Protein AF-A0A2S7Y272-F1 (afdb_monomer_lite)

Radius of gyration: 26.99 Å; chains: 1; bounding box: 87×24×56 Å

Structure (mmCIF, N/CA/C/O backbone):
data_AF-A0A2S7Y272-F1
#
_entry.id   AF-A0A2S7Y272-F1
#
loop_
_atom_site.group_PDB
_atom_site.id
_atom_site.type_symbol
_atom_site.label_atom_id
_atom_site.label_alt_id
_atom_site.label_comp_id
_atom_site.label_asym_id
_atom_site.label_entity_id
_atom_site.label_seq_id
_atom_site.pdbx_PDB_ins_code
_atom_site.Cartn_x
_atom_site.Cartn_y
_atom_site.Cartn_z
_atom_site.occupancy
_atom_site.B_iso_or_equiv
_atom_site.auth_seq_id
_atom_site.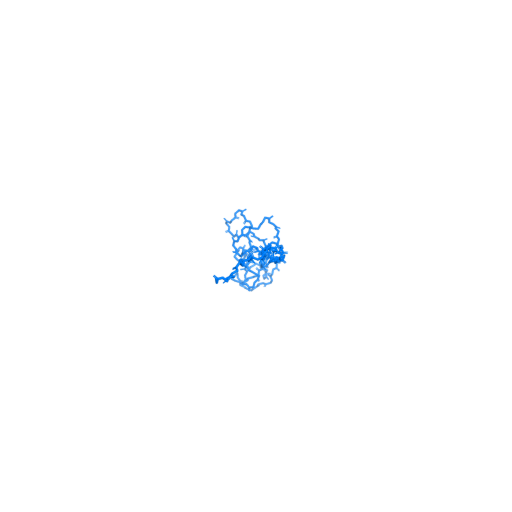auth_comp_id
_atom_site.auth_asym_id
_atom_site.auth_atom_id
_atom_site.pdbx_PDB_model_num
ATOM 1 N N . MET A 1 1 ? -71.289 -0.911 46.628 1.00 40.69 1 MET A N 1
ATOM 2 C CA . MET A 1 1 ? -70.293 -1.909 46.170 1.00 40.69 1 MET A CA 1
ATOM 3 C C . MET A 1 1 ? -69.235 -1.113 45.403 1.00 40.69 1 MET A C 1
ATOM 5 O O . MET A 1 1 ? -69.610 -0.513 44.415 1.00 40.69 1 MET A O 1
ATOM 9 N N . LYS A 1 2 ? -68.092 -0.707 45.971 1.00 40.66 2 LYS A N 1
ATOM 10 C CA . LYS A 1 2 ? -66.908 -1.428 46.493 1.00 40.66 2 LYS A CA 1
ATOM 11 C C . LYS A 1 2 ? -65.756 -1.336 45.464 1.00 40.66 2 LYS A C 1
ATOM 13 O O . LYS A 1 2 ? -65.773 -2.091 44.508 1.00 40.66 2 LYS A O 1
ATOM 18 N N . THR A 1 3 ? -64.809 -0.416 45.748 1.00 46.06 3 THR A N 1
ATOM 19 C CA . THR A 1 3 ? -63.341 -0.430 45.464 1.00 46.06 3 THR A CA 1
ATOM 20 C C . THR A 1 3 ? -62.866 -0.507 44.000 1.00 46.06 3 THR A C 1
ATOM 22 O O . THR A 1 3 ? -63.453 -1.220 43.210 1.00 46.06 3 THR A O 1
ATOM 25 N N . ALA A 1 4 ? -61.764 0.097 43.552 1.00 47.25 4 ALA A N 1
ATOM 26 C CA . ALA A 1 4 ? -60.712 0.908 44.164 1.00 47.25 4 ALA A CA 1
ATOM 27 C C . ALA A 1 4 ? -59.901 1.590 43.040 1.00 47.25 4 ALA A C 1
ATOM 29 O O . ALA A 1 4 ? -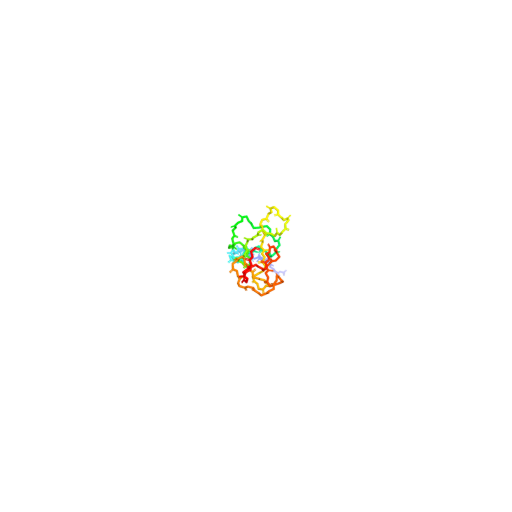59.784 1.051 41.940 1.00 47.25 4 ALA A O 1
ATOM 30 N N . SER A 1 5 ? -59.312 2.746 43.353 1.00 52.69 5 SER A N 1
ATOM 31 C CA . SER A 1 5 ? -58.218 3.363 42.598 1.00 52.69 5 SER A CA 1
ATOM 32 C C . SER A 1 5 ? -57.029 2.413 42.464 1.00 52.69 5 SER A C 1
ATOM 34 O O . SER A 1 5 ? -56.625 1.798 43.450 1.00 52.69 5 SER A O 1
ATOM 36 N N . VAL A 1 6 ? -56.399 2.381 41.289 1.00 60.59 6 VAL A N 1
ATOM 37 C CA . VAL A 1 6 ? -55.038 1.855 41.134 1.00 60.59 6 VAL A CA 1
ATOM 38 C C . VAL A 1 6 ? -54.171 2.963 40.552 1.00 60.59 6 VAL A C 1
ATOM 40 O O . VAL A 1 6 ? -54.231 3.281 39.368 1.00 60.59 6 VAL A O 1
ATOM 43 N N . PHE A 1 7 ? -53.389 3.575 41.439 1.00 53.75 7 PHE A N 1
ATOM 44 C CA . PHE A 1 7 ? -52.228 4.384 41.098 1.00 53.75 7 PHE A CA 1
ATOM 45 C C . PHE A 1 7 ? -51.163 3.449 40.524 1.00 53.75 7 PHE A C 1
ATOM 47 O O . PHE A 1 7 ? -50.577 2.659 41.263 1.00 53.75 7 PHE A O 1
ATOM 54 N N . ILE A 1 8 ? -50.909 3.524 39.218 1.00 60.97 8 ILE A N 1
ATOM 55 C CA . ILE A 1 8 ? -49.759 2.844 38.621 1.00 60.97 8 ILE A CA 1
ATOM 56 C C . ILE A 1 8 ? -48.557 3.762 38.815 1.00 60.97 8 ILE A C 1
ATOM 58 O O . ILE A 1 8 ? -48.354 4.746 38.105 1.00 60.97 8 ILE A O 1
ATOM 62 N N . ALA A 1 9 ? -47.825 3.455 39.879 1.00 54.16 9 ALA A N 1
ATOM 63 C CA . ALA A 1 9 ? -46.536 4.019 40.201 1.00 54.16 9 ALA A CA 1
ATOM 64 C C . ALA A 1 9 ? -45.485 3.615 39.158 1.00 54.16 9 ALA A C 1
ATOM 66 O O . ALA A 1 9 ? -45.482 2.486 38.678 1.00 54.16 9 ALA A O 1
ATOM 67 N N . LEU A 1 10 ? -44.598 4.576 38.888 1.00 54.22 10 LEU A N 1
ATOM 68 C CA . LEU A 1 10 ? -43.178 4.436 38.571 1.00 54.22 10 LEU A CA 1
ATOM 69 C C . LEU A 1 10 ? -42.754 3.224 37.733 1.00 54.22 10 LEU A C 1
ATOM 71 O O . LEU A 1 10 ? -42.687 2.116 38.243 1.00 54.22 10 LEU A O 1
ATOM 75 N N . LEU A 1 11 ? -42.204 3.512 36.555 1.00 55.75 11 LEU A N 1
ATOM 76 C CA . LEU A 1 11 ? -40.799 3.206 36.278 1.00 55.75 11 LEU A CA 1
ATOM 77 C C . LEU A 1 11 ? -40.273 4.267 35.313 1.00 55.75 11 LEU A C 1
ATOM 79 O O . LEU A 1 11 ? -40.546 4.247 34.115 1.00 55.75 11 LEU A O 1
ATOM 83 N N . SER A 1 12 ? -39.519 5.214 35.865 1.00 49.94 12 SER A N 1
ATOM 84 C CA . SER A 1 12 ? -38.587 6.030 35.103 1.00 49.94 12 SER A CA 1
ATOM 85 C C . SER A 1 12 ? -37.591 5.082 34.445 1.00 49.94 12 SER A C 1
ATOM 87 O O . SER A 1 12 ? -36.582 4.719 35.045 1.00 49.94 12 SER A O 1
ATOM 89 N N . ALA A 1 13 ? -37.867 4.671 33.210 1.00 47.34 13 ALA A N 1
ATOM 90 C CA . ALA A 1 13 ? -36.829 4.196 32.317 1.00 47.34 13 ALA A CA 1
ATOM 91 C C . ALA A 1 13 ? -35.997 5.423 31.935 1.00 47.34 13 ALA A C 1
ATOM 93 O O . ALA A 1 13 ? -36.109 5.979 30.845 1.00 47.34 13 ALA A O 1
ATOM 94 N N . VAL A 1 14 ? -35.170 5.876 32.882 1.00 53.59 14 VAL A N 1
ATOM 95 C CA . VAL A 1 14 ? -33.902 6.490 32.528 1.00 53.59 14 VAL A CA 1
ATOM 96 C C . VAL A 1 14 ? -33.222 5.393 31.720 1.00 53.59 14 VAL A C 1
ATOM 98 O O . VAL A 1 14 ? -32.718 4.403 32.246 1.00 53.59 14 VAL A O 1
ATOM 101 N N . ALA A 1 15 ? -33.334 5.502 30.399 1.00 47.31 15 ALA A N 1
ATOM 102 C CA . ALA A 1 15 ? -32.343 4.931 29.529 1.00 47.31 15 ALA A CA 1
ATOM 103 C C . ALA A 1 15 ? -31.058 5.632 29.958 1.00 47.31 15 ALA A C 1
ATOM 105 O O . ALA A 1 15 ? -30.732 6.726 29.499 1.00 47.31 15 ALA A O 1
ATOM 106 N N . THR A 1 16 ? -30.358 5.031 30.918 1.00 49.06 16 THR A N 1
ATOM 107 C CA . THR A 1 16 ? -28.918 5.140 30.979 1.00 49.06 16 THR A CA 1
ATOM 108 C C . THR A 1 16 ? -28.469 4.609 29.629 1.00 49.06 16 THR A C 1
ATOM 110 O O . THR A 1 16 ? -28.207 3.418 29.463 1.00 49.06 16 THR A O 1
ATOM 113 N N . ALA A 1 17 ? -28.444 5.494 28.632 1.00 38.38 17 ALA A N 1
ATOM 114 C CA . ALA A 1 17 ? -27.459 5.437 27.584 1.00 38.38 17 ALA A CA 1
ATOM 115 C C . ALA A 1 17 ? -26.136 5.526 28.334 1.00 38.38 17 ALA A C 1
ATOM 117 O O . ALA A 1 17 ? -25.566 6.597 28.514 1.00 38.38 17 ALA A O 1
ATOM 118 N N . SER A 1 18 ? -25.719 4.393 28.898 1.00 47.53 18 SER A N 1
ATOM 119 C CA . SER A 1 18 ? -24.334 4.138 29.185 1.00 47.53 18 SER A CA 1
ATOM 120 C C . SER A 1 18 ? -23.656 4.472 27.866 1.00 47.53 18 SER A C 1
ATOM 122 O O . SER A 1 18 ? -23.972 3.814 26.868 1.00 47.53 18 SER A O 1
ATOM 124 N N . PRO A 1 19 ? -22.774 5.482 27.793 1.00 45.25 19 PRO A N 1
ATOM 125 C CA . PRO A 1 19 ? -21.764 5.459 26.767 1.00 45.25 19 PRO A CA 1
ATOM 126 C C . PRO A 1 19 ? -20.905 4.257 27.148 1.00 45.25 19 PRO A C 1
ATOM 128 O O . PRO A 1 19 ? -19.873 4.377 27.804 1.00 45.25 19 PRO A O 1
ATOM 131 N N . ALA A 1 20 ? -21.393 3.060 26.813 1.00 42.38 20 ALA A N 1
ATOM 132 C CA . ALA A 1 20 ? -20.527 1.970 26.477 1.00 42.38 20 ALA A CA 1
ATOM 133 C C . ALA A 1 20 ? -19.686 2.580 25.367 1.00 42.38 20 ALA A C 1
ATOM 135 O O . ALA A 1 20 ? -20.125 2.743 24.231 1.00 42.38 20 ALA A O 1
ATOM 136 N N . LEU A 1 21 ? -18.526 3.072 25.785 1.00 43.25 21 LEU A N 1
ATOM 137 C CA . LEU A 1 21 ? -17.353 3.255 24.977 1.00 43.25 21 LEU A CA 1
ATOM 138 C C . LEU A 1 21 ? -17.055 1.873 24.393 1.00 43.25 21 LEU A C 1
ATOM 140 O O . LEU A 1 21 ? -16.073 1.230 24.746 1.00 43.25 21 LEU A O 1
ATOM 144 N N . GLU A 1 22 ? -17.898 1.426 23.465 1.00 42.38 22 GLU A N 1
ATOM 145 C CA . GLU A 1 22 ? -17.416 0.803 22.256 1.00 42.38 22 GLU A CA 1
ATOM 146 C C . GLU A 1 22 ? -16.582 1.895 21.601 1.00 42.38 22 GLU A C 1
ATOM 148 O O . GLU A 1 22 ? -16.977 2.600 20.673 1.00 42.38 22 GLU A O 1
ATOM 153 N N . LEU A 1 23 ? -15.373 2.046 22.133 1.00 44.59 23 LEU A N 1
ATOM 154 C CA . LEU A 1 23 ? -14.225 2.415 21.354 1.00 44.59 23 LEU A CA 1
ATOM 155 C C . LEU A 1 23 ? -14.016 1.243 20.378 1.00 44.59 23 LEU A C 1
ATOM 157 O O . LEU A 1 23 ? -12.992 0.567 20.419 1.00 44.59 23 LEU A O 1
ATOM 161 N N . GLU A 1 24 ? -15.018 0.972 19.522 1.00 44.09 24 GLU A N 1
ATOM 162 C CA . GLU A 1 24 ? -14.801 0.456 18.184 1.00 44.09 24 GLU A CA 1
ATOM 163 C C . GLU A 1 24 ? -13.631 1.297 17.726 1.00 44.09 24 GLU A C 1
ATOM 165 O O . GLU A 1 24 ? -13.727 2.530 17.656 1.00 44.09 24 GLU A O 1
ATOM 170 N N . ARG A 1 25 ? -12.470 0.665 17.595 1.00 49.66 25 ARG A N 1
ATOM 171 C CA . ARG A 1 25 ? -11.301 1.319 17.045 1.00 49.66 25 ARG A CA 1
ATOM 172 C C . ARG A 1 25 ? -11.764 1.664 15.637 1.00 49.66 25 ARG A C 1
ATOM 174 O O . ARG A 1 25 ? -11.745 0.789 14.782 1.00 49.66 25 ARG A O 1
ATOM 181 N N . ARG A 1 26 ? -12.334 2.867 15.456 1.00 61.59 26 ARG A N 1
ATOM 182 C CA . ARG A 1 26 ? -12.893 3.364 14.198 1.00 61.59 26 ARG A CA 1
ATOM 183 C C . ARG A 1 26 ? -11.704 3.550 13.294 1.00 61.59 26 ARG A C 1
ATOM 185 O O . ARG A 1 26 ? -11.125 4.627 13.204 1.00 61.59 26 ARG A O 1
ATOM 192 N N . CYS A 1 27 ? -11.271 2.433 12.755 1.00 74.50 27 CYS A N 1
ATOM 193 C CA . CYS A 1 27 ? -10.226 2.378 11.796 1.00 74.50 27 CYS A CA 1
ATOM 194 C C . CYS A 1 27 ? -10.891 2.599 10.438 1.00 74.50 27 CYS A C 1
ATOM 196 O O . CYS A 1 27 ? -12.015 2.177 10.168 1.00 74.50 27 CYS A O 1
ATOM 198 N N . LEU A 1 28 ? -10.222 3.379 9.618 1.00 82.88 28 LEU A N 1
ATOM 199 C CA . LEU A 1 28 ? -10.554 3.675 8.252 1.00 82.88 28 LEU A CA 1
ATOM 200 C C . LEU A 1 28 ? -10.384 2.380 7.457 1.00 82.88 28 LEU A C 1
ATOM 202 O O . LEU A 1 28 ? -9.329 1.735 7.507 1.00 82.88 28 LEU A O 1
ATOM 206 N N . ALA A 1 29 ? -11.446 2.002 6.752 1.00 79.25 29 ALA A N 1
ATOM 207 C CA . ALA A 1 29 ? -11.428 0.872 5.839 1.00 79.25 29 ALA A CA 1
ATOM 208 C C . ALA A 1 29 ? -10.465 1.141 4.674 1.00 79.25 29 ALA A C 1
ATOM 210 O O . ALA A 1 29 ? -10.194 2.298 4.332 1.00 79.25 29 ALA A O 1
ATOM 211 N N . ASP A 1 30 ? -9.985 0.082 4.030 1.00 79.50 30 ASP A N 1
ATOM 212 C CA . ASP A 1 30 ? -9.146 0.207 2.840 1.00 79.50 30 ASP A CA 1
ATOM 213 C C . ASP A 1 30 ? -9.830 1.035 1.742 1.00 79.50 30 ASP A C 1
ATOM 215 O O . ASP A 1 30 ? -11.048 1.008 1.567 1.00 79.50 30 ASP A O 1
ATOM 219 N N . GLY A 1 31 ? -9.038 1.829 1.026 1.00 74.62 31 GLY A N 1
ATOM 220 C CA . GLY A 1 31 ? -9.508 2.811 0.050 1.00 74.62 31 GLY A CA 1
ATOM 221 C C . GLY A 1 31 ? -9.998 4.129 0.657 1.00 74.62 31 GLY A C 1
ATOM 222 O O . GLY A 1 31 ? -10.207 5.087 -0.085 1.00 74.62 31 GLY A O 1
ATOM 223 N N . THR A 1 32 ? -10.135 4.224 1.983 1.00 83.38 32 THR A N 1
ATOM 224 C CA . THR A 1 32 ? -10.486 5.486 2.652 1.00 83.38 32 THR A CA 1
ATOM 225 C C . THR A 1 32 ? -9.266 6.389 2.754 1.00 83.38 32 THR A C 1
ATOM 227 O O . THR A 1 32 ? -8.174 5.922 3.080 1.00 83.38 32 THR A O 1
ATOM 230 N N . GLU A 1 33 ? -9.444 7.688 2.508 1.00 84.75 33 GLU A N 1
ATOM 231 C CA . GLU A 1 33 ? -8.377 8.670 2.683 1.00 84.75 33 GLU A CA 1
ATOM 232 C C . GLU A 1 33 ? -7.890 8.687 4.133 1.00 84.75 33 GLU A C 1
ATOM 234 O O . GLU A 1 33 ? -8.660 8.886 5.071 1.00 84.75 33 GLU A O 1
ATOM 239 N N . CYS A 1 34 ? -6.589 8.500 4.300 1.00 82.56 34 CYS A N 1
ATOM 240 C CA . CYS A 1 34 ? -5.908 8.619 5.571 1.00 82.56 34 CYS A CA 1
ATOM 241 C C . CYS A 1 34 ? -4.998 9.844 5.481 1.00 82.56 34 CYS A C 1
ATOM 243 O O . CYS A 1 34 ? -4.146 9.947 4.600 1.00 82.56 34 CYS A O 1
ATOM 245 N N . ALA A 1 35 ? -5.144 10.800 6.397 1.00 81.50 35 ALA A N 1
ATOM 246 C CA . ALA A 1 35 ? -4.412 12.072 6.364 1.00 81.50 35 ALA A CA 1
ATOM 247 C C . ALA A 1 35 ? -2.923 11.929 6.775 1.00 81.50 35 ALA A C 1
ATOM 249 O O . ALA A 1 35 ? -2.360 12.774 7.469 1.00 81.50 35 ALA A O 1
ATOM 250 N N . GLY A 1 36 ? -2.273 10.824 6.395 1.00 69.69 36 GLY A N 1
ATOM 251 C CA . GLY A 1 36 ? -0.915 10.458 6.795 1.00 69.69 36 GLY A CA 1
ATOM 252 C C . GLY A 1 36 ? -0.814 9.743 8.142 1.00 69.69 36 GLY A C 1
ATOM 253 O O . GLY A 1 36 ? 0.297 9.519 8.619 1.00 69.69 36 GLY A O 1
ATOM 254 N N . ARG A 1 37 ? -1.937 9.373 8.765 1.00 74.38 37 ARG A N 1
ATOM 255 C CA . ARG A 1 37 ? -1.964 8.686 10.060 1.00 74.38 37 ARG A CA 1
ATOM 256 C C . ARG A 1 37 ? -2.189 7.190 9.857 1.00 74.38 37 ARG A C 1
ATOM 258 O O . ARG A 1 37 ? -3.309 6.738 9.666 1.00 74.38 37 ARG A O 1
ATOM 265 N N . ILE A 1 38 ? -1.107 6.418 9.925 1.00 69.81 38 ILE A N 1
ATOM 266 C CA . ILE A 1 38 ? -1.122 4.956 9.723 1.00 69.81 38 ILE A CA 1
ATOM 267 C C . ILE A 1 38 ? -2.075 4.267 10.709 1.00 69.81 38 ILE A C 1
ATOM 269 O O . ILE A 1 38 ? -2.811 3.369 10.323 1.00 69.81 38 ILE A O 1
ATOM 273 N N . PHE A 1 39 ? -2.098 4.729 11.963 1.00 73.25 39 PHE A N 1
ATOM 274 C CA . PHE A 1 39 ? -2.918 4.156 13.036 1.00 73.25 39 PHE A CA 1
ATOM 275 C C . PHE A 1 39 ? -4.419 4.400 12.863 1.00 73.25 39 PHE A C 1
ATOM 277 O O . PHE A 1 39 ? -5.212 3.825 13.607 1.00 73.25 39 PHE A O 1
ATOM 284 N N . GLU A 1 40 ? -4.804 5.273 11.928 1.00 77.44 40 GLU A N 1
ATOM 285 C CA . GLU A 1 40 ? -6.203 5.456 11.569 1.00 77.44 40 GLU A CA 1
ATOM 286 C C . GLU A 1 40 ? -6.668 4.354 10.621 1.00 77.44 40 GLU A C 1
ATOM 288 O O . GLU A 1 40 ? -7.854 4.106 10.598 1.00 77.44 40 GLU A O 1
ATOM 293 N N . CYS A 1 41 ? -5.796 3.644 9.901 1.00 82.62 41 CYS A N 1
ATOM 294 C CA . CYS A 1 41 ? -6.191 2.565 8.990 1.00 82.62 41 CYS A CA 1
ATOM 295 C C . CYS A 1 41 ? -6.359 1.224 9.709 1.00 82.62 41 CYS A C 1
ATOM 297 O O . CYS A 1 41 ? -5.526 0.865 10.540 1.00 82.62 41 CYS A O 1
ATOM 299 N N . CYS A 1 42 ? -7.378 0.436 9.341 1.00 82.06 42 CYS A N 1
ATOM 300 C CA . CYS A 1 42 ? -7.567 -0.916 9.902 1.00 82.06 42 CYS A CA 1
ATOM 301 C C . CYS A 1 42 ? -6.382 -1.834 9.593 1.00 82.06 42 CYS A C 1
ATOM 303 O O . CYS A 1 42 ? -6.003 -2.679 10.398 1.00 82.06 42 CYS A O 1
ATOM 305 N N . SER A 1 43 ? -5.774 -1.590 8.441 1.00 74.81 43 SER A N 1
ATOM 306 C CA . SER A 1 43 ? -4.619 -2.298 7.907 1.00 74.81 43 SER A CA 1
ATOM 307 C C . SER A 1 43 ? -3.288 -1.765 8.445 1.00 74.81 43 SER A C 1
ATOM 309 O O . SER A 1 43 ? -2.238 -2.312 8.128 1.00 74.81 43 SER A O 1
ATOM 311 N N . GLU A 1 44 ? -3.311 -0.685 9.239 1.00 78.12 44 GLU A N 1
ATOM 312 C CA . GLU A 1 44 ? -2.133 0.044 9.739 1.00 78.12 44 GLU A CA 1
ATOM 313 C C . GLU A 1 44 ? -1.185 0.542 8.630 1.00 78.12 44 GLU A C 1
ATOM 315 O O . GLU A 1 44 ? -0.000 0.790 8.852 1.00 78.12 44 GLU A O 1
ATOM 320 N N . VAL A 1 45 ? -1.703 0.723 7.417 1.00 79.88 45 VAL A N 1
ATOM 321 C CA . VAL A 1 45 ? -0.950 1.202 6.257 1.00 79.88 45 VAL A CA 1
ATOM 322 C C . VAL A 1 45 ? -1.688 2.385 5.667 1.00 79.88 45 VAL A C 1
ATOM 324 O O . VAL A 1 45 ? -2.854 2.269 5.315 1.00 79.88 45 VAL A O 1
ATOM 327 N N . CYS A 1 46 ? -0.988 3.508 5.533 1.00 82.06 46 CYS A N 1
ATOM 328 C CA . CYS A 1 46 ? -1.501 4.731 4.934 1.00 82.06 46 CYS A CA 1
ATOM 329 C C . CYS A 1 46 ? -0.509 5.235 3.882 1.00 82.06 46 CYS A C 1
ATOM 331 O O . CYS A 1 46 ? 0.553 5.759 4.235 1.00 82.06 46 CYS A O 1
ATOM 333 N N . GLN A 1 47 ? -0.816 5.062 2.596 1.00 80.94 47 GLN A N 1
ATOM 334 C CA . GLN A 1 47 ? 0.137 5.333 1.513 1.00 80.94 47 GLN A CA 1
ATOM 335 C C . GLN A 1 47 ? -0.561 5.881 0.257 1.00 80.94 47 GLN A C 1
ATOM 337 O O . GLN A 1 47 ? -1.781 5.823 0.135 1.00 80.94 47 GLN A O 1
ATOM 342 N N . TRP A 1 48 ? 0.210 6.502 -0.642 1.00 79.50 48 TRP A N 1
ATOM 343 C CA . TRP A 1 48 ? -0.282 7.021 -1.920 1.00 79.50 48 TRP A CA 1
ATOM 344 C C . TRP A 1 48 ? -0.457 5.889 -2.939 1.00 79.50 48 TRP A C 1
ATOM 346 O O . TRP A 1 48 ? 0.547 5.268 -3.295 1.00 79.50 48 TRP A O 1
ATOM 356 N N . PRO A 1 49 ? -1.681 5.648 -3.443 1.00 71.12 49 PRO A N 1
ATOM 357 C CA . PRO A 1 49 ? -1.878 4.830 -4.630 1.00 71.12 49 PRO A CA 1
ATOM 358 C C . PRO A 1 49 ? -1.360 5.534 -5.902 1.00 71.12 49 PRO A C 1
ATOM 360 O O . PRO A 1 49 ? -1.279 6.764 -5.956 1.00 71.12 49 PRO A O 1
ATOM 363 N N . VAL A 1 50 ? -1.060 4.771 -6.961 1.00 61.81 50 VAL A N 1
ATOM 364 C CA . VAL A 1 50 ? -0.545 5.295 -8.236 1.00 61.81 50 VAL A CA 1
ATOM 365 C C . VAL A 1 50 ? -1.574 6.212 -8.827 1.00 61.81 50 VAL A C 1
ATOM 367 O O . VAL A 1 50 ? -2.734 5.838 -8.969 1.00 61.81 50 VAL A O 1
ATOM 370 N N . GLY A 1 51 ? -1.130 7.395 -9.231 1.00 69.94 51 GLY A N 1
ATOM 371 C CA . GLY A 1 51 ? -2.013 8.357 -9.873 1.00 69.94 51 GLY A CA 1
ATOM 372 C C . GLY A 1 51 ? -3.002 9.011 -8.910 1.00 69.94 51 GLY A C 1
ATOM 373 O O . GLY A 1 51 ? -3.836 9.788 -9.366 1.00 69.94 51 GLY A O 1
ATOM 374 N N . SER A 1 52 ? -2.891 8.761 -7.602 1.00 73.50 52 SER A N 1
ATOM 375 C CA . SER A 1 52 ? -3.640 9.488 -6.582 1.00 73.50 52 SER A CA 1
ATOM 376 C C . SER A 1 52 ? -2.800 10.596 -5.963 1.00 73.50 52 SER A C 1
ATOM 378 O O . SER A 1 52 ? -1.617 10.440 -5.666 1.00 73.50 52 SER A O 1
ATOM 380 N N . SER A 1 53 ? -3.444 11.733 -5.719 1.00 82.25 53 SER A N 1
ATOM 381 C CA . SER A 1 53 ? -2.882 12.855 -4.959 1.00 82.25 53 SER A CA 1
ATOM 382 C C . SER A 1 53 ? -3.077 12.707 -3.445 1.00 82.25 53 SER A C 1
ATOM 384 O O . SER A 1 53 ? -2.464 13.444 -2.671 1.00 82.25 53 SER A O 1
ATOM 386 N N . VAL A 1 54 ? -3.900 11.746 -3.019 1.00 79.69 54 VAL A N 1
ATOM 387 C CA . VAL A 1 54 ? -4.275 11.502 -1.621 1.00 79.69 54 VAL A CA 1
ATOM 388 C C . VAL A 1 54 ? -3.703 10.182 -1.111 1.00 79.69 54 VAL A C 1
ATOM 390 O O . VAL A 1 54 ? -3.530 9.230 -1.873 1.00 79.69 54 VAL A O 1
ATOM 393 N N . ARG A 1 55 ? -3.402 10.125 0.190 1.00 82.81 55 ARG A N 1
ATOM 394 C CA . ARG A 1 55 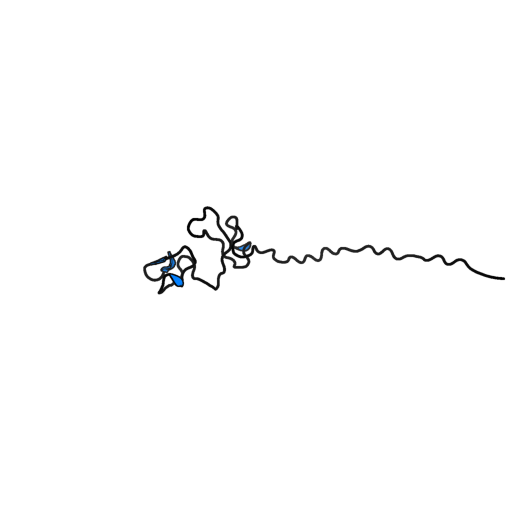? -3.027 8.879 0.869 1.00 82.81 55 ARG A CA 1
ATOM 395 C C . ARG A 1 55 ? -4.287 8.133 1.268 1.00 82.81 55 ARG A C 1
ATOM 397 O O . ARG A 1 55 ? -5.213 8.751 1.778 1.00 82.81 55 ARG A O 1
ATOM 404 N N . VAL A 1 56 ? -4.307 6.821 1.087 1.00 84.75 56 VAL A N 1
ATOM 405 C CA . VAL A 1 56 ? -5.435 5.977 1.493 1.00 84.75 56 VAL A CA 1
ATOM 406 C C . VAL A 1 56 ? -4.960 4.789 2.316 1.00 84.75 56 VAL A C 1
ATOM 408 O O . VAL A 1 56 ? -3.779 4.426 2.288 1.00 84.75 56 VAL A O 1
ATOM 411 N N . CYS A 1 57 ? -5.888 4.198 3.056 1.00 84.50 57 CYS A N 1
ATOM 412 C CA . CYS A 1 57 ? -5.672 2.927 3.720 1.00 84.50 57 CYS A CA 1
ATOM 413 C C . CYS A 1 57 ? -5.575 1.804 2.691 1.00 84.50 57 CYS A C 1
ATOM 415 O O . CYS A 1 57 ? -6.360 1.772 1.744 1.00 84.50 57 CYS A O 1
ATOM 417 N N . ILE A 1 58 ? -4.604 0.910 2.841 1.00 77.19 58 ILE A N 1
ATOM 418 C CA . ILE A 1 58 ? -4.388 -0.202 1.905 1.00 77.19 58 ILE A CA 1
ATOM 419 C C . ILE A 1 58 ? -4.144 -1.481 2.713 1.00 77.19 58 ILE A C 1
ATOM 421 O O . ILE A 1 58 ? -3.482 -1.402 3.751 1.00 77.19 58 ILE A O 1
ATOM 425 N N . PRO A 1 59 ? -4.648 -2.649 2.279 1.00 70.69 59 PRO A N 1
ATOM 426 C CA . PRO A 1 59 ? -4.542 -3.869 3.060 1.00 70.69 59 PRO A CA 1
ATOM 427 C C . PRO A 1 59 ? -3.079 -4.297 3.173 1.00 70.69 59 PRO A C 1
ATOM 429 O O . PRO A 1 59 ? -2.309 -4.212 2.216 1.00 70.69 59 PRO A O 1
ATOM 432 N N . ARG A 1 60 ? -2.690 -4.754 4.366 1.00 66.31 60 ARG A N 1
ATOM 433 C CA . ARG A 1 60 ? -1.315 -5.176 4.666 1.00 66.31 60 ARG A CA 1
ATOM 434 C C . ARG A 1 60 ? -0.966 -6.536 4.053 1.00 66.31 60 ARG A C 1
ATOM 436 O O . ARG A 1 60 ? 0.207 -6.803 3.814 1.00 66.31 60 ARG A O 1
ATOM 443 N N . ASP A 1 61 ? -1.970 -7.381 3.831 1.00 63.75 61 ASP A N 1
ATOM 444 C CA . ASP A 1 61 ? -1.794 -8.807 3.529 1.00 63.75 61 ASP A CA 1
ATOM 445 C C . ASP A 1 61 ? -1.803 -9.159 2.033 1.00 63.75 61 ASP A C 1
ATOM 447 O O . ASP A 1 61 ? -1.321 -10.227 1.663 1.00 63.75 61 ASP A O 1
ATOM 451 N N . ASP A 1 62 ? -2.269 -8.275 1.149 1.00 64.88 62 ASP A N 1
ATOM 452 C CA . ASP A 1 62 ? -2.336 -8.584 -0.289 1.00 64.88 62 ASP A CA 1
ATOM 453 C C . ASP A 1 62 ? -1.069 -8.203 -1.062 1.00 64.88 62 ASP A C 1
ATOM 455 O O . ASP A 1 62 ? -0.917 -8.561 -2.233 1.00 64.88 62 ASP A O 1
ATOM 459 N N . CYS A 1 63 ? -0.151 -7.458 -0.439 1.00 72.38 63 CYS A N 1
ATOM 460 C CA . CYS A 1 63 ? 0.983 -6.899 -1.155 1.00 72.38 63 CYS A CA 1
ATOM 461 C C . CYS A 1 63 ? 2.103 -6.358 -0.250 1.00 72.38 63 CYS A C 1
ATOM 463 O O . CYS A 1 63 ? 1.918 -6.023 0.917 1.00 72.38 63 CYS A O 1
ATOM 465 N N . LYS A 1 64 ? 3.308 -6.249 -0.808 1.00 82.00 64 LYS A N 1
ATOM 466 C CA . LYS A 1 64 ? 4.524 -5.789 -0.136 1.00 82.00 64 LYS A CA 1
ATOM 467 C C . LYS A 1 64 ? 4.697 -4.283 -0.308 1.00 82.00 64 LYS A C 1
ATOM 469 O O . LYS A 1 64 ? 4.671 -3.756 -1.421 1.00 82.00 64 LYS A O 1
ATOM 474 N N . LEU A 1 65 ? 4.891 -3.598 0.813 1.00 75.19 65 LEU A N 1
ATOM 475 C CA . LEU A 1 65 ? 5.094 -2.150 0.881 1.00 75.19 65 LEU A CA 1
ATOM 476 C C . LEU A 1 65 ? 6.508 -1.751 0.442 1.00 75.19 65 LEU A C 1
ATOM 478 O O . LEU A 1 65 ? 7.355 -2.602 0.179 1.00 75.19 65 LEU A O 1
ATOM 482 N N . TRP A 1 66 ? 6.768 -0.443 0.382 1.00 80.06 66 TRP A N 1
ATOM 483 C CA . TRP A 1 66 ? 8.057 0.108 -0.040 1.00 80.06 66 TRP A CA 1
ATOM 484 C C . TRP A 1 66 ? 9.207 -0.447 0.819 1.00 80.06 66 TRP A C 1
ATOM 486 O O . TRP A 1 66 ? 9.120 -0.447 2.047 1.00 80.06 66 TRP A O 1
ATOM 496 N N . GLY A 1 67 ? 10.264 -0.950 0.175 1.00 76.56 67 GLY A N 1
ATOM 497 C CA . GLY A 1 67 ? 11.383 -1.648 0.828 1.00 76.56 67 GLY A CA 1
ATOM 498 C C . GLY A 1 67 ? 11.113 -3.121 1.172 1.00 76.56 67 GLY A C 1
ATOM 499 O O . GLY A 1 67 ? 12.004 -3.817 1.651 1.00 76.56 67 GLY A O 1
ATOM 500 N N . GLY A 1 68 ? 9.904 -3.629 0.918 1.00 82.06 68 GLY A N 1
ATOM 501 C CA . GLY A 1 68 ? 9.586 -5.050 1.037 1.00 82.06 68 GLY A CA 1
ATOM 502 C C . GLY A 1 68 ? 10.284 -5.878 -0.044 1.00 82.06 68 GLY A C 1
ATOM 503 O O . GLY A 1 68 ? 10.318 -5.483 -1.208 1.00 82.06 68 GLY A O 1
ATOM 504 N N . TYR A 1 69 ? 10.826 -7.041 0.328 1.00 87.50 69 TYR A N 1
ATOM 505 C CA . TYR A 1 69 ? 11.536 -7.929 -0.601 1.00 87.50 69 TYR A CA 1
ATOM 506 C C . TYR A 1 69 ? 10.591 -8.550 -1.633 1.00 87.50 69 TYR A C 1
ATOM 508 O O . TYR A 1 69 ? 9.659 -9.244 -1.245 1.00 87.50 69 TYR A O 1
ATOM 516 N N . CYS A 1 70 ? 10.853 -8.418 -2.927 1.00 88.50 70 CYS A N 1
ATOM 517 C CA . CYS A 1 70 ? 10.010 -8.962 -3.996 1.00 88.50 70 CYS A CA 1
ATOM 518 C C . CYS A 1 70 ? 10.821 -9.765 -5.018 1.00 88.50 70 CYS A C 1
ATOM 520 O O . CYS A 1 70 ? 12.024 -9.584 -5.170 1.00 88.50 70 CYS A O 1
ATOM 522 N N . THR A 1 71 ? 10.138 -10.636 -5.753 1.00 91.38 71 THR A N 1
ATOM 523 C CA . THR A 1 71 ? 10.667 -11.333 -6.937 1.00 91.38 71 THR A CA 1
ATOM 524 C C . THR A 1 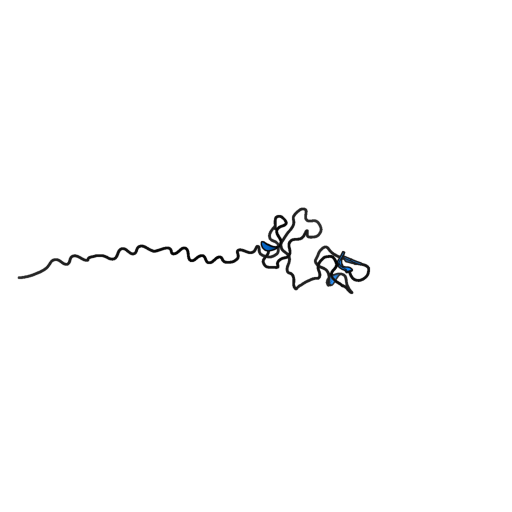71 ? 9.901 -10.961 -8.207 1.00 91.38 71 THR A C 1
ATOM 526 O O . THR A 1 71 ? 10.432 -11.074 -9.311 1.00 91.38 71 THR A O 1
ATOM 529 N N . LYS A 1 72 ? 8.653 -10.494 -8.063 1.00 84.75 72 LYS A N 1
ATOM 530 C CA . LYS A 1 72 ? 7.767 -10.041 -9.142 1.00 84.75 72 LYS A CA 1
ATOM 531 C C . LYS A 1 72 ? 7.033 -8.766 -8.728 1.00 84.75 72 LYS A C 1
ATOM 533 O O . LYS A 1 72 ? 6.685 -8.600 -7.564 1.00 84.75 72 LYS A O 1
ATOM 538 N N . GLY A 1 73 ? 6.743 -7.889 -9.692 1.00 79.25 73 GLY A N 1
ATOM 539 C CA . GLY A 1 73 ? 6.035 -6.623 -9.441 1.00 79.25 73 GLY A CA 1
ATOM 540 C C . GLY A 1 73 ? 4.639 -6.798 -8.835 1.00 79.25 73 GLY A C 1
ATOM 541 O O . GLY A 1 73 ? 4.232 -5.989 -8.016 1.00 79.25 73 GLY A O 1
ATOM 542 N N . SER A 1 74 ? 3.946 -7.896 -9.150 1.00 80.88 74 SER A N 1
ATOM 543 C CA . SER A 1 74 ? 2.626 -8.218 -8.589 1.00 80.88 74 SER A CA 1
ATOM 544 C C . SER A 1 74 ? 2.637 -8.529 -7.091 1.00 80.88 74 SER A C 1
ATOM 546 O O . SER A 1 74 ? 1.576 -8.609 -6.490 1.00 80.88 74 SER A O 1
ATOM 548 N N . GLU A 1 75 ? 3.810 -8.774 -6.499 1.00 82.94 75 GLU A N 1
ATOM 549 C CA . GLU A 1 75 ? 3.937 -8.943 -5.049 1.00 82.94 75 GLU A CA 1
ATOM 550 C C 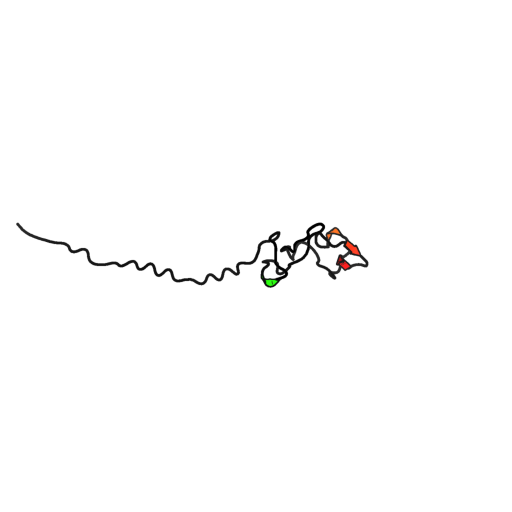. GLU A 1 75 ? 3.976 -7.604 -4.324 1.00 82.94 75 GLU A C 1
ATOM 552 O O . GLU A 1 75 ? 3.808 -7.580 -3.114 1.00 82.94 75 GLU A O 1
ATOM 557 N N . CYS A 1 76 ? 4.250 -6.512 -5.032 1.00 84.00 76 CYS A N 1
ATOM 558 C CA . CYS A 1 76 ? 4.326 -5.183 -4.464 1.00 84.00 76 CYS A CA 1
ATOM 559 C C . CYS A 1 76 ? 2.947 -4.527 -4.464 1.00 84.00 76 CYS A C 1
ATOM 561 O O . CYS A 1 76 ? 2.110 -4.808 -5.324 1.00 84.00 76 CYS A O 1
ATOM 563 N N . CYS A 1 77 ? 2.693 -3.657 -3.488 1.00 76.19 77 CYS A N 1
ATOM 564 C CA . CYS A 1 77 ? 1.420 -2.951 -3.435 1.00 76.19 77 CYS A CA 1
ATOM 565 C C . CYS A 1 77 ? 1.231 -2.118 -4.683 1.00 76.19 77 CYS A C 1
ATOM 567 O O . CYS A 1 77 ? 2.201 -1.579 -5.215 1.00 76.19 77 CYS A O 1
ATOM 569 N N . SER A 1 78 ? -0.023 -2.034 -5.143 1.00 66.12 78 SER A N 1
ATOM 570 C CA . SER A 1 78 ? -0.398 -1.165 -6.256 1.00 66.12 78 SER A CA 1
ATOM 571 C C . SER A 1 78 ? 0.237 0.187 -5.975 1.00 66.12 78 SER A C 1
ATOM 573 O O . SER A 1 78 ? -0.137 0.797 -4.975 1.00 66.12 78 SER A O 1
ATOM 575 N N . SER A 1 79 ? 1.233 0.559 -6.797 1.00 68.62 79 SER A N 1
ATOM 576 C CA . SER A 1 79 ? 2.192 1.694 -6.714 1.00 68.62 79 SER A CA 1
ATOM 577 C C . SER A 1 79 ? 3.658 1.428 -6.632 1.00 68.62 79 SER A C 1
ATOM 579 O O . SER A 1 79 ? 4.436 2.369 -6.765 1.00 68.62 79 SER A O 1
ATOM 581 N N . LEU A 1 80 ? 4.031 0.177 -6.486 1.00 77.38 80 LEU A N 1
ATOM 582 C CA . LEU A 1 80 ? 5.412 -0.188 -6.326 1.00 77.38 80 LEU A CA 1
ATOM 583 C C . LEU A 1 80 ? 5.767 -1.191 -7.410 1.00 77.38 80 LEU A C 1
ATOM 585 O O . LEU A 1 80 ? 5.024 -2.136 -7.682 1.00 77.38 80 LEU A O 1
ATOM 589 N N . GLU A 1 81 ? 6.911 -0.977 -8.037 1.00 86.69 81 GLU A N 1
ATOM 590 C CA . GLU A 1 81 ? 7.494 -1.950 -8.943 1.00 86.69 81 GLU A CA 1
ATOM 591 C C . GLU A 1 81 ? 8.548 -2.755 -8.195 1.00 86.69 81 GLU A C 1
ATOM 593 O O . GLU A 1 81 ? 9.237 -2.254 -7.305 1.00 86.69 81 GLU A O 1
ATOM 598 N N . CYS A 1 82 ? 8.721 -4.013 -8.587 1.00 88.44 82 CYS A N 1
ATOM 599 C CA . CYS A 1 82 ? 9.831 -4.787 -8.067 1.00 88.44 82 CYS A CA 1
ATOM 600 C C . CYS A 1 82 ? 11.124 -4.375 -8.781 1.00 88.44 82 CYS A C 1
ATOM 602 O O . CYS A 1 82 ? 11.351 -4.753 -9.933 1.00 88.44 82 CYS A O 1
ATOM 604 N N . ARG A 1 83 ? 11.983 -3.604 -8.105 1.00 91.31 83 ARG A N 1
ATOM 605 C CA . ARG A 1 83 ? 13.308 -3.203 -8.601 1.00 91.31 83 ARG A CA 1
ATOM 606 C C . ARG A 1 83 ? 14.400 -3.653 -7.647 1.00 91.31 83 ARG A C 1
ATOM 608 O O . ARG A 1 83 ? 14.390 -3.302 -6.473 1.00 91.31 83 ARG A O 1
ATOM 61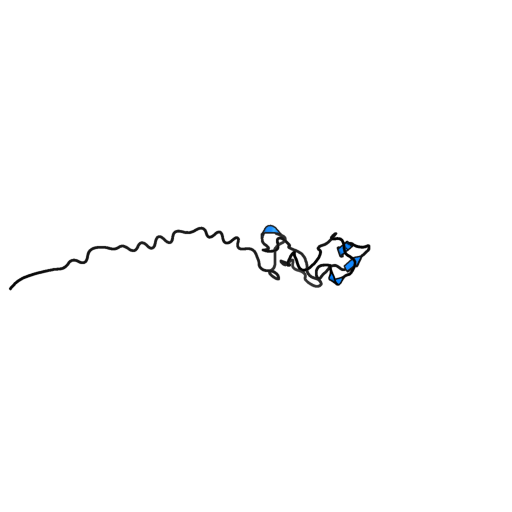5 N N . ASN A 1 84 ? 15.396 -4.365 -8.176 1.00 93.00 84 ASN A N 1
ATOM 616 C CA . ASN A 1 84 ? 16.507 -4.924 -7.394 1.00 93.00 84 ASN A CA 1
ATOM 617 C C . ASN A 1 84 ? 16.030 -5.781 -6.207 1.00 93.00 84 ASN A C 1
ATOM 619 O O . ASN A 1 84 ? 16.614 -5.731 -5.131 1.00 93.00 84 ASN A O 1
ATOM 623 N N . ASN A 1 85 ? 14.970 -6.565 -6.418 1.00 92.25 85 ASN A N 1
ATOM 624 C CA . ASN A 1 85 ? 14.313 -7.390 -5.401 1.00 92.25 85 ASN A CA 1
ATOM 625 C C . ASN A 1 85 ? 13.688 -6.613 -4.231 1.00 92.25 85 ASN A C 1
ATOM 627 O O . ASN A 1 85 ? 13.471 -7.177 -3.162 1.00 92.25 85 ASN A O 1
ATOM 631 N N . GLU A 1 86 ? 13.371 -5.336 -4.422 1.00 89.38 86 GLU A N 1
ATOM 632 C CA . GLU A 1 86 ? 12.655 -4.514 -3.449 1.00 89.38 86 GLU A CA 1
ATOM 633 C C . GLU A 1 86 ? 11.494 -3.787 -4.135 1.00 89.38 86 GLU A C 1
ATOM 635 O O . GLU A 1 86 ? 11.617 -3.339 -5.278 1.00 89.38 86 GLU A O 1
ATOM 640 N N . CYS A 1 87 ? 10.369 -3.657 -3.438 1.00 86.50 87 CYS A N 1
ATOM 641 C CA . CYS A 1 87 ? 9.237 -2.857 -3.889 1.00 86.50 87 CYS A CA 1
ATOM 642 C C . CYS A 1 87 ? 9.581 -1.370 -3.765 1.00 86.50 87 CYS A C 1
ATOM 644 O O . CYS A 1 87 ? 9.860 -0.901 -2.658 1.00 86.50 87 CYS A O 1
ATOM 646 N N . LYS A 1 88 ? 9.599 -0.642 -4.886 1.00 85.69 88 LYS A N 1
ATOM 647 C CA . LYS A 1 88 ? 9.997 0.774 -4.953 1.00 85.69 88 LYS A CA 1
ATOM 648 C C . LYS A 1 88 ? 9.045 1.606 -5.786 1.00 85.69 88 LYS A C 1
ATOM 650 O O . LYS A 1 88 ? 8.486 1.054 -6.759 1.00 85.69 88 LYS A O 1
#

Foldseek 3Di:
DDDDDDDPDDDPPPPPPPPPPPVVVCAAEFPAFDQPQLSSHPQSDWADAPPDPTTTHHHPPQADEFQGFADAQSRHPRPFGQDPRGTD

Secondary structure (DSSP, 8-state):
--------------------------PBPTTSB-SS-GGGBTTS-EEPPTT-SS-EE--SSSSB-TT-B-SSGGGB-TT--EETTEE-

pLDDT: mean 70.26, std 15.47, range [38.38, 93.0]

Sequence (88 aa):
MKTASVFIALLSAVATASPALELERRCLADGTECAGRIFECCSEVCQWPVGSSVRVCIPRDDCKLWGGYCTKGSECCSSLECRNNECK

Organism: Beauveria bassiana (NCBI:txid176275)